Protein AF-F4P8V8-F1 (afdb_monomer)

Mean predicted aligned error: 8.08 Å

Organism: Batrachochytrium dendrobatidis (strain JAM81 / FGSC 10211) (NCBI:txid684364)

Radius of gyration: 20.78 Å; Cα contacts (8 Å, |Δi|>4): 65; chains: 1; bounding box: 42×36×58 Å

pLDDT: mean 84.96, std 16.57, range [35.47, 97.75]

Structure (mmCIF, N/CA/C/O backbone):
data_AF-F4P8V8-F1
#
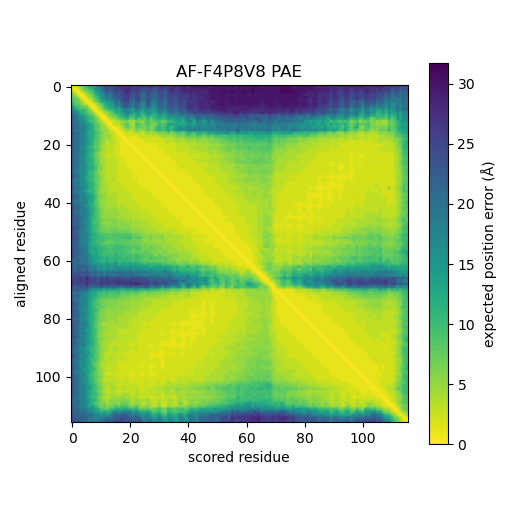_entry.id   AF-F4P8V8-F1
#
loop_
_atom_site.group_PDB
_atom_site.id
_atom_site.type_symbol
_atom_site.label_atom_id
_atom_site.label_alt_id
_atom_site.label_comp_id
_atom_site.label_asym_id
_atom_site.label_entity_id
_atom_site.label_seq_id
_atom_site.pdbx_PDB_ins_code
_atom_site.Cartn_x
_atom_site.Cartn_y
_atom_site.Cartn_z
_atom_site.occupancy
_atom_site.B_iso_or_equiv
_atom_site.auth_seq_id
_atom_site.auth_comp_id
_atom_site.auth_asym_id
_atom_site.auth_atom_id
_atom_site.pdbx_PDB_model_num
ATOM 1 N N . MET A 1 1 ? 23.989 26.165 0.454 1.00 37.50 1 MET A N 1
ATOM 2 C CA . MET A 1 1 ? 22.848 25.634 -0.317 1.00 37.50 1 MET A CA 1
ATOM 3 C C . MET A 1 1 ? 23.320 24.349 -0.968 1.00 37.50 1 MET A C 1
ATOM 5 O O . MET A 1 1 ? 24.107 24.419 -1.898 1.00 37.50 1 MET A O 1
ATOM 9 N N . ILE A 1 2 ? 22.947 23.203 -0.404 1.00 35.47 2 ILE A N 1
ATOM 10 C CA . ILE A 1 2 ? 23.217 21.885 -0.984 1.00 35.47 2 ILE A CA 1
ATOM 11 C C . ILE A 1 2 ? 21.837 21.255 -1.136 1.00 35.47 2 ILE A C 1
ATOM 13 O O . ILE A 1 2 ? 21.239 20.854 -0.146 1.00 35.47 2 ILE A O 1
ATOM 17 N N . HIS A 1 3 ? 21.299 21.277 -2.349 1.00 42.00 3 HIS A N 1
ATOM 18 C CA . HIS A 1 3 ? 20.159 20.452 -2.729 1.00 42.00 3 HIS A CA 1
ATOM 19 C C . HIS A 1 3 ? 20.650 19.556 -3.856 1.00 42.00 3 HIS A C 1
ATOM 21 O O . HIS A 1 3 ? 20.487 19.873 -5.026 1.00 42.00 3 HIS A O 1
ATOM 27 N N . ASP A 1 4 ? 21.299 18.468 -3.469 1.00 38.19 4 ASP A N 1
ATOM 28 C CA . ASP A 1 4 ? 21.442 17.287 -4.310 1.00 38.19 4 ASP A CA 1
ATOM 29 C C . ASP A 1 4 ? 21.017 16.105 -3.446 1.00 38.19 4 ASP A C 1
ATOM 31 O O . ASP A 1 4 ? 21.817 15.343 -2.904 1.00 38.19 4 ASP A O 1
ATOM 35 N N . GLU A 1 5 ? 19.704 16.013 -3.246 1.00 41.88 5 GLU A N 1
ATOM 36 C CA . GLU A 1 5 ? 19.042 14.824 -2.722 1.00 41.88 5 GLU A CA 1
ATOM 37 C C . GLU A 1 5 ? 19.092 13.753 -3.825 1.00 41.88 5 GLU A C 1
ATOM 39 O O . GLU A 1 5 ? 18.110 13.419 -4.485 1.00 41.88 5 GLU A O 1
ATOM 44 N N . SER A 1 6 ? 20.298 13.255 -4.100 1.00 46.53 6 SER A N 1
ATOM 45 C CA . SER A 1 6 ? 20.520 12.126 -4.992 1.00 46.53 6 SER A CA 1
ATOM 46 C C . SER A 1 6 ? 20.112 10.846 -4.261 1.00 46.53 6 SER A C 1
ATOM 48 O O . SER A 1 6 ? 20.948 10.016 -3.909 1.00 46.53 6 SER A O 1
ATOM 50 N N . GLY A 1 7 ? 18.802 10.640 -4.110 1.00 39.69 7 GLY A N 1
ATOM 51 C CA . GLY A 1 7 ? 18.182 9.338 -3.826 1.00 39.69 7 GLY A CA 1
ATOM 52 C C . GLY A 1 7 ? 18.282 8.371 -5.016 1.00 39.69 7 GLY A C 1
ATOM 53 O O . GLY A 1 7 ? 17.399 7.547 -5.258 1.00 39.69 7 GLY A O 1
ATOM 54 N N . ASN A 1 8 ? 19.331 8.498 -5.831 1.00 43.16 8 ASN A N 1
ATOM 55 C CA . ASN A 1 8 ? 19.557 7.676 -7.005 1.00 43.16 8 ASN A CA 1
ATOM 56 C C . ASN A 1 8 ? 20.369 6.439 -6.627 1.00 43.16 8 ASN A C 1
ATOM 58 O O . ASN A 1 8 ? 21.468 6.211 -7.124 1.00 43.16 8 ASN A O 1
ATOM 62 N N . THR A 1 9 ? 19.735 5.533 -5.886 1.00 50.09 9 THR A N 1
ATOM 63 C CA . THR A 1 9 ? 19.997 4.099 -6.069 1.00 50.09 9 THR A CA 1
ATOM 64 C C . THR A 1 9 ? 19.332 3.655 -7.381 1.00 50.09 9 THR A C 1
ATOM 66 O O . THR A 1 9 ? 18.461 2.785 -7.429 1.00 50.09 9 THR A O 1
ATOM 69 N N . VAL A 1 10 ? 19.655 4.324 -8.494 1.00 54.72 10 VAL A N 1
ATOM 70 C CA . VAL A 1 10 ? 19.418 3.754 -9.820 1.00 54.72 10 VAL A CA 1
ATOM 71 C C . VAL A 1 10 ? 20.398 2.602 -9.905 1.00 54.72 10 VAL A C 1
ATOM 73 O O . VAL A 1 10 ? 21.607 2.805 -9.947 1.00 54.72 10 VAL A O 1
ATOM 76 N N . SER A 1 11 ? 19.873 1.380 -9.823 1.00 61.28 11 SER A N 1
ATOM 77 C CA . SER A 1 11 ? 20.693 0.181 -9.925 1.00 61.28 11 SER A CA 1
ATOM 78 C C . SER A 1 11 ? 21.532 0.274 -11.201 1.00 61.28 11 SER A C 1
ATOM 80 O O . SER A 1 11 ? 20.984 0.496 -12.282 1.00 61.28 11 SER A O 1
ATOM 82 N N . ASN A 1 12 ? 22.851 0.083 -11.090 1.00 67.38 12 ASN A N 1
ATOM 83 C CA . ASN A 1 12 ? 23.787 0.084 -12.228 1.00 67.38 12 ASN A CA 1
ATOM 84 C C . ASN A 1 12 ? 23.364 -0.890 -13.352 1.00 67.38 12 ASN A C 1
ATOM 86 O O . ASN A 1 12 ? 23.837 -0.796 -14.481 1.00 67.38 12 ASN A O 1
ATOM 90 N N . GLN A 1 13 ? 22.438 -1.807 -13.050 1.00 69.88 13 GLN A N 1
ATOM 91 C CA . GLN A 1 13 ? 21.785 -2.727 -13.978 1.00 69.88 13 GLN A CA 1
ATOM 92 C C . GLN A 1 13 ? 20.934 -2.028 -15.060 1.00 69.88 13 GLN A C 1
ATOM 94 O O . GLN A 1 13 ? 20.724 -2.585 -16.135 1.00 69.88 13 GLN A O 1
ATOM 99 N N . VAL A 1 14 ? 20.440 -0.813 -14.807 1.00 74.94 14 VAL A N 1
ATOM 100 C CA . VAL A 1 14 ? 19.491 -0.098 -15.686 1.00 74.94 14 VAL A CA 1
ATOM 101 C C . VAL A 1 14 ? 20.217 0.740 -16.757 1.00 74.94 14 VAL A C 1
ATOM 103 O O . VAL A 1 14 ? 19.629 1.105 -17.777 1.00 74.94 14 VAL A O 1
ATOM 106 N N . THR A 1 15 ? 21.522 0.977 -16.590 1.00 71.56 15 THR A N 1
ATOM 107 C CA . THR A 1 15 ? 22.367 1.774 -17.501 1.00 71.56 15 THR A CA 1
ATOM 108 C C . THR A 1 15 ? 22.488 1.161 -18.904 1.00 71.56 15 THR A C 1
ATOM 110 O O . THR A 1 15 ? 22.715 1.881 -19.869 1.00 71.56 15 THR A O 1
ATOM 113 N N . GLY A 1 16 ? 22.284 -0.156 -19.043 1.00 76.25 16 GLY A N 1
ATOM 114 C CA . GLY A 1 16 ? 22.292 -0.863 -20.333 1.00 76.25 16 GLY A CA 1
ATOM 115 C C . GLY A 1 16 ? 20.943 -0.905 -21.066 1.00 76.25 16 GLY A C 1
ATOM 116 O O . GLY A 1 16 ? 20.859 -1.475 -22.154 1.00 76.25 16 GLY A O 1
ATOM 117 N N . LEU A 1 17 ? 19.872 -0.354 -20.483 1.00 86.19 17 LEU A N 1
ATOM 118 C CA . LEU A 1 17 ? 18.552 -0.317 -21.115 1.00 86.19 17 LEU A CA 1
ATOM 119 C C . LEU A 1 17 ? 18.450 0.816 -22.144 1.00 86.19 17 LEU A C 1
ATOM 121 O O . LEU A 1 17 ? 19.046 1.877 -21.983 1.00 86.19 17 LEU A O 1
ATOM 125 N N . ASN A 1 18 ? 17.624 0.623 -23.177 1.00 90.06 18 ASN A N 1
ATOM 126 C CA . ASN A 1 18 ? 17.236 1.734 -24.046 1.00 90.06 18 ASN A CA 1
ATOM 127 C C . ASN A 1 18 ? 16.375 2.750 -23.272 1.00 90.06 18 ASN A C 1
ATOM 129 O O . ASN A 1 18 ? 15.743 2.423 -22.265 1.00 90.06 18 ASN A O 1
ATOM 133 N N . GLU A 1 19 ? 16.285 3.970 -23.794 1.00 90.56 19 GLU A N 1
ATOM 134 C CA . GLU A 1 19 ? 15.571 5.075 -23.147 1.00 90.56 19 GLU A CA 1
ATOM 135 C C . GLU A 1 19 ? 14.101 4.744 -22.818 1.00 90.56 19 GLU A C 1
ATOM 137 O O . GLU A 1 19 ? 13.573 5.128 -21.772 1.00 90.56 19 GLU A O 1
ATOM 142 N N . ARG A 1 20 ? 13.419 3.979 -23.681 1.00 92.06 20 ARG A N 1
ATOM 143 C CA . ARG A 1 20 ? 12.021 3.577 -23.458 1.00 92.06 20 ARG A CA 1
ATOM 144 C C . ARG A 1 20 ? 11.882 2.648 -22.252 1.00 92.06 20 ARG A C 1
ATOM 146 O O . ARG A 1 20 ? 10.925 2.767 -21.481 1.00 92.06 20 ARG A O 1
ATOM 153 N N . ASP A 1 21 ? 12.812 1.719 -22.098 1.00 90.94 21 ASP A N 1
ATOM 154 C CA . ASP A 1 21 ? 12.840 0.779 -20.986 1.00 90.94 21 ASP A CA 1
ATOM 155 C C . ASP A 1 21 ? 13.258 1.457 -19.683 1.00 90.94 21 ASP A C 1
ATOM 157 O O . ASP A 1 21 ? 12.644 1.177 -18.657 1.00 90.94 21 ASP A O 1
ATOM 161 N N . GLN A 1 22 ? 14.196 2.408 -19.727 1.00 90.81 22 GLN A N 1
ATOM 162 C CA . GLN A 1 22 ? 14.553 3.243 -18.573 1.00 90.81 22 GLN A CA 1
ATOM 163 C C . GLN A 1 22 ? 13.339 4.025 -18.053 1.00 90.81 22 GLN A C 1
ATOM 165 O O . GLN A 1 22 ? 12.957 3.881 -16.894 1.00 90.81 22 GLN A O 1
ATOM 170 N N . ARG A 1 23 ? 12.617 4.732 -18.936 1.00 91.19 23 ARG A N 1
ATOM 171 C CA . ARG A 1 23 ? 11.379 5.446 -18.561 1.00 91.19 23 ARG A CA 1
ATOM 172 C C . ARG A 1 23 ? 10.315 4.512 -17.974 1.00 91.19 23 ARG A C 1
ATOM 174 O O . ARG A 1 23 ? 9.560 4.897 -17.080 1.00 91.19 23 ARG A O 1
ATOM 181 N N . THR A 1 24 ? 10.223 3.284 -18.487 1.00 92.06 24 THR A N 1
ATOM 182 C CA . THR A 1 24 ? 9.278 2.279 -17.978 1.00 92.06 24 THR A CA 1
ATOM 183 C C . THR A 1 24 ? 9.687 1.789 -16.590 1.00 92.06 24 THR A C 1
ATOM 185 O O . THR A 1 24 ? 8.830 1.704 -15.708 1.00 92.06 24 THR A O 1
ATOM 188 N N . PHE A 1 25 ? 10.977 1.515 -16.387 1.00 91.69 25 PHE A N 1
ATOM 189 C CA . PHE A 1 25 ? 11.556 1.157 -15.096 1.00 91.69 25 PHE A CA 1
ATOM 190 C C . PHE A 1 25 ? 11.256 2.235 -14.048 1.00 91.69 25 PHE A C 1
ATOM 192 O O . PHE A 1 25 ? 10.630 1.932 -13.030 1.00 91.69 25 PHE A O 1
ATOM 199 N N . ASP A 1 26 ? 11.596 3.494 -14.337 1.00 90.69 26 ASP A N 1
ATOM 200 C CA . ASP A 1 26 ? 11.417 4.612 -13.406 1.00 90.69 26 ASP A CA 1
ATOM 201 C C . ASP A 1 26 ? 9.950 4.799 -13.023 1.00 90.69 26 ASP A C 1
ATOM 203 O O . ASP A 1 26 ? 9.613 4.927 -11.844 1.00 90.69 26 ASP A O 1
ATOM 207 N N . ARG A 1 27 ? 9.044 4.721 -14.005 1.00 92.88 27 ARG A N 1
ATOM 208 C CA . ARG A 1 27 ? 7.604 4.845 -13.762 1.00 92.88 27 ARG A CA 1
ATOM 209 C C . ARG A 1 27 ? 7.066 3.725 -12.873 1.00 92.88 27 ARG A C 1
ATOM 211 O O . ARG A 1 27 ? 6.228 3.984 -12.009 1.00 92.88 27 ARG A O 1
ATOM 218 N N . ILE A 1 28 ? 7.484 2.477 -13.093 1.00 93.06 28 ILE A N 1
ATOM 219 C CA . ILE A 1 28 ? 7.043 1.348 -12.262 1.00 93.06 28 ILE A CA 1
ATOM 220 C C . ILE A 1 28 ? 7.612 1.489 -10.845 1.00 93.06 28 ILE A C 1
ATOM 222 O O . ILE A 1 28 ? 6.859 1.334 -9.880 1.00 93.06 28 ILE A O 1
ATOM 226 N N . ARG A 1 29 ? 8.895 1.853 -10.719 1.00 91.06 29 ARG A N 1
ATOM 227 C CA . ARG A 1 29 ? 9.567 2.082 -9.433 1.00 91.06 29 ARG A CA 1
ATOM 228 C C . ARG A 1 29 ? 8.858 3.165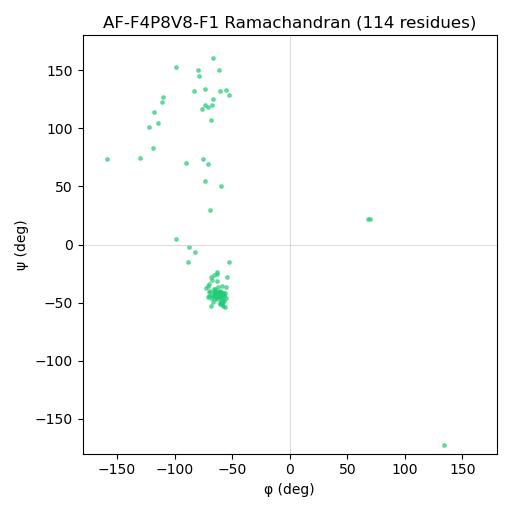 -8.619 1.00 91.06 29 ARG A C 1
ATOM 230 O O . ARG A 1 29 ? 8.449 2.905 -7.492 1.00 91.06 29 ARG A O 1
ATOM 237 N N . GLN A 1 30 ? 8.625 4.340 -9.206 1.00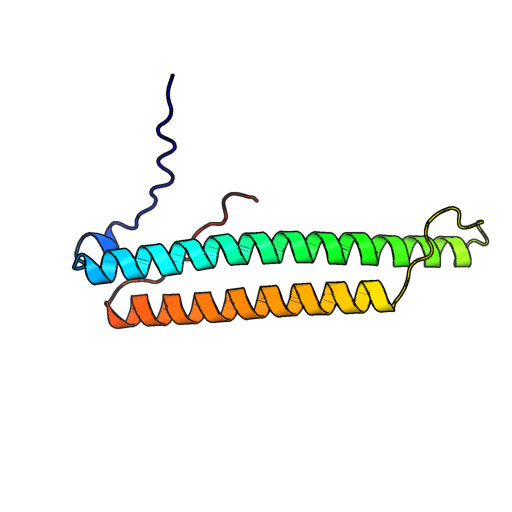 92.06 30 GLN A N 1
ATOM 238 C CA . GLN A 1 30 ? 7.922 5.451 -8.551 1.00 92.06 30 GLN A CA 1
ATOM 239 C C . GLN A 1 30 ? 6.505 5.063 -8.113 1.00 92.06 30 GLN A C 1
ATOM 241 O O . GLN A 1 30 ? 6.096 5.355 -6.990 1.00 92.06 30 GLN A O 1
ATOM 246 N N . ARG A 1 31 ? 5.755 4.348 -8.965 1.00 94.69 31 ARG A N 1
ATOM 247 C CA . ARG A 1 31 ? 4.413 3.854 -8.611 1.00 94.69 31 ARG A CA 1
ATOM 248 C C . ARG A 1 31 ? 4.445 2.881 -7.435 1.00 94.69 31 ARG A C 1
ATOM 250 O O . ARG A 1 31 ? 3.510 2.900 -6.632 1.00 94.69 31 ARG A O 1
ATOM 257 N N . LEU A 1 32 ? 5.473 2.034 -7.345 1.00 94.69 32 LEU A N 1
ATOM 258 C CA . LEU A 1 32 ? 5.636 1.087 -6.244 1.00 94.69 32 LEU A CA 1
ATOM 259 C C . LEU A 1 32 ? 5.908 1.822 -4.930 1.00 94.69 32 LEU A C 1
ATOM 261 O O . LEU A 1 32 ? 5.191 1.583 -3.963 1.00 94.69 32 LEU A O 1
ATOM 265 N N . VAL A 1 33 ? 6.859 2.761 -4.922 1.00 93.94 33 VAL A N 1
ATOM 266 C CA . VAL A 1 33 ? 7.190 3.582 -3.742 1.00 93.94 33 VAL A CA 1
ATOM 267 C C . VAL A 1 33 ? 5.972 4.373 -3.260 1.00 93.94 33 VAL A C 1
ATOM 269 O O . VAL A 1 33 ? 5.585 4.266 -2.098 1.00 93.94 33 VAL A O 1
ATOM 272 N N . ALA A 1 34 ? 5.291 5.085 -4.162 1.00 94.38 34 ALA A N 1
ATOM 273 C CA . ALA A 1 34 ? 4.094 5.849 -3.813 1.00 94.38 34 ALA A CA 1
ATOM 274 C C . ALA A 1 34 ? 2.977 4.955 -3.249 1.00 94.38 34 ALA A C 1
ATOM 276 O O . ALA A 1 34 ? 2.319 5.308 -2.274 1.00 94.38 34 ALA A O 1
ATOM 277 N N . SER A 1 35 ? 2.773 3.766 -3.829 1.00 94.50 35 SER A N 1
ATOM 278 C CA . SER A 1 35 ? 1.750 2.836 -3.336 1.00 94.50 35 SER A CA 1
ATOM 279 C C . SER A 1 35 ? 2.123 2.225 -1.984 1.00 94.50 35 SER A C 1
ATOM 281 O O . SER A 1 35 ? 1.229 1.996 -1.174 1.00 94.50 35 SER A O 1
ATOM 283 N N . LYS A 1 36 ? 3.415 1.977 -1.720 1.00 94.50 36 LYS A N 1
ATOM 284 C CA . LYS A 1 36 ? 3.904 1.519 -0.410 1.00 94.50 36 LYS A CA 1
ATOM 285 C C . LYS A 1 36 ? 3.647 2.572 0.667 1.00 94.50 36 LYS A C 1
ATOM 287 O O . LYS A 1 36 ? 3.136 2.210 1.721 1.00 94.50 36 LYS A O 1
ATOM 292 N N . LYS A 1 37 ? 3.905 3.853 0.372 1.00 94.94 37 LYS A N 1
ATOM 293 C CA . LYS A 1 37 ? 3.600 4.967 1.284 1.00 94.94 37 LYS A CA 1
ATOM 294 C C . LYS A 1 37 ? 2.109 5.028 1.632 1.00 94.94 37 LYS A C 1
ATOM 296 O O . LYS A 1 37 ? 1.763 4.968 2.803 1.00 94.94 37 LYS A O 1
ATOM 301 N N . ILE A 1 38 ? 1.234 5.007 0.624 1.00 95.38 38 ILE A N 1
ATOM 302 C CA . ILE A 1 38 ? -0.228 5.000 0.831 1.00 95.38 38 ILE A CA 1
ATOM 303 C C . ILE A 1 38 ? -0.671 3.785 1.661 1.00 95.38 38 ILE A C 1
ATOM 305 O O . ILE A 1 38 ? -1.526 3.897 2.532 1.00 95.38 38 ILE A O 1
ATOM 309 N N . ALA A 1 39 ? -0.105 2.603 1.399 1.00 95.94 39 ALA A N 1
ATOM 310 C CA . ALA A 1 39 ? -0.440 1.405 2.162 1.00 95.94 39 ALA A CA 1
ATOM 311 C C . ALA A 1 39 ? 0.035 1.472 3.625 1.00 95.94 39 ALA A C 1
ATOM 313 O O . ALA A 1 39 ? -0.612 0.864 4.475 1.00 95.94 39 ALA A O 1
ATOM 314 N N . LYS A 1 40 ? 1.138 2.182 3.916 1.00 94.44 40 LYS A N 1
ATOM 315 C CA . LYS A 1 40 ? 1.605 2.457 5.285 1.00 94.44 40 LYS A CA 1
ATOM 316 C C . LYS A 1 40 ? 0.634 3.402 5.994 1.00 94.44 40 LYS A C 1
ATOM 318 O O . LYS A 1 40 ? 0.089 3.011 7.016 1.00 94.44 40 LYS A O 1
ATOM 323 N N . GLU A 1 41 ? 0.317 4.543 5.381 1.00 95.88 41 GLU A N 1
ATOM 324 C CA . GLU A 1 41 ? -0.639 5.526 5.922 1.00 95.88 41 GLU A CA 1
ATOM 325 C C . GLU A 1 41 ? -2.002 4.881 6.227 1.00 95.88 41 GLU A C 1
ATOM 327 O O . GLU A 1 41 ? -2.541 5.034 7.317 1.00 95.88 41 GLU A O 1
ATOM 332 N N . LYS A 1 42 ? -2.534 4.064 5.306 1.00 96.44 42 LYS A N 1
ATOM 333 C CA . LYS A 1 42 ? -3.806 3.353 5.525 1.00 96.44 42 LYS A CA 1
ATOM 334 C C . LYS A 1 42 ? -3.744 2.272 6.593 1.00 96.44 42 LYS A C 1
ATOM 336 O O . LYS A 1 42 ? -4.765 1.957 7.196 1.00 96.44 42 LYS A O 1
ATOM 341 N N . ARG A 1 43 ? -2.573 1.677 6.813 1.00 96.31 43 ARG A N 1
ATOM 342 C CA . ARG A 1 43 ? -2.379 0.718 7.900 1.00 96.31 43 ARG A CA 1
ATOM 343 C C . ARG A 1 43 ? -2.385 1.424 9.249 1.00 96.31 43 ARG A C 1
ATOM 345 O O . ARG A 1 43 ? -3.020 0.913 10.159 1.00 96.31 43 ARG A O 1
ATOM 352 N N . GLU A 1 44 ? -1.675 2.544 9.354 1.00 96.25 44 GLU A N 1
ATOM 353 C CA . GLU A 1 44 ? -1.622 3.371 10.564 1.00 96.25 44 GLU A CA 1
ATOM 354 C C . GLU A 1 44 ? -3.024 3.874 10.915 1.00 96.25 44 GLU A C 1
ATOM 356 O O . GLU A 1 44 ? -3.504 3.586 12.001 1.00 96.25 44 GLU A O 1
ATOM 361 N N . GLU A 1 45 ? -3.749 4.451 9.950 1.00 95.88 45 GLU A N 1
ATOM 362 C CA . GLU A 1 45 ? -5.130 4.918 10.146 1.00 95.88 45 GLU A CA 1
ATOM 363 C C . GLU A 1 45 ? -6.071 3.798 10.632 1.00 95.88 45 GLU A C 1
ATOM 365 O O . GLU A 1 45 ? -6.870 3.996 11.545 1.00 95.88 45 GLU A O 1
ATOM 370 N N . TYR A 1 46 ? -5.962 2.599 10.050 1.00 96.00 46 TYR A N 1
ATOM 371 C CA . TYR A 1 46 ? -6.738 1.436 10.486 1.00 96.00 46 TYR A CA 1
ATOM 372 C C . TYR A 1 46 ? -6.358 0.981 11.907 1.00 96.00 46 TYR A C 1
ATOM 374 O O . TYR A 1 46 ? -7.249 0.711 12.708 1.00 96.00 46 TYR A O 1
ATOM 382 N N . TRP A 1 47 ? -5.064 0.906 12.231 1.00 95.12 47 TRP A N 1
ATOM 383 C CA . TRP A 1 47 ? -4.581 0.457 13.544 1.00 95.12 47 TRP A CA 1
ATOM 384 C C . TRP A 1 47 ? -4.898 1.446 14.661 1.00 95.12 47 TRP A C 1
ATOM 386 O O . TRP A 1 47 ? -5.301 1.021 15.741 1.00 95.12 47 TRP A O 1
ATOM 396 N N . ASP A 1 48 ? -4.769 2.743 14.396 1.00 94.88 48 ASP A N 1
ATOM 397 C CA . ASP A 1 48 ? -5.133 3.790 15.347 1.00 94.88 48 ASP A CA 1
ATOM 398 C C . ASP A 1 48 ? -6.632 3.723 15.666 1.00 94.88 48 ASP A C 1
ATOM 400 O O . ASP A 1 48 ? -7.036 3.817 16.825 1.00 94.88 48 ASP A O 1
ATOM 404 N N . TYR A 1 49 ? -7.471 3.478 14.654 1.00 94.38 49 TYR A N 1
ATOM 405 C CA . TYR A 1 49 ? -8.912 3.336 14.854 1.00 94.38 49 TYR A CA 1
ATOM 406 C C . TYR A 1 49 ? -9.296 2.047 15.598 1.00 94.38 49 TYR A C 1
ATOM 408 O O . TYR A 1 49 ? -10.152 2.077 16.484 1.00 94.38 49 TYR A O 1
ATOM 416 N N . GLU A 1 50 ? -8.650 0.922 15.276 1.00 93.50 50 GLU A N 1
ATOM 417 C CA . GLU A 1 50 ? -8.826 -0.351 15.991 1.00 93.50 50 GLU A CA 1
ATOM 418 C C . GLU A 1 50 ? -8.428 -0.206 17.473 1.00 93.50 50 GLU A C 1
ATOM 420 O O . GLU A 1 50 ? -9.141 -0.676 18.361 1.00 93.50 50 GLU A O 1
ATOM 425 N N . ALA A 1 51 ? -7.342 0.522 17.762 1.00 93.31 51 ALA A N 1
ATOM 426 C CA . ALA A 1 51 ? -6.896 0.796 19.127 1.00 93.31 51 ALA A CA 1
ATOM 427 C C . ALA A 1 51 ? -7.932 1.594 19.938 1.00 93.31 51 ALA A C 1
ATOM 429 O O . ALA A 1 51 ? -8.191 1.248 21.092 1.00 93.31 51 ALA A O 1
ATOM 430 N N . ILE A 1 52 ? -8.581 2.595 19.330 1.00 90.75 52 ILE A N 1
ATOM 431 C CA . ILE A 1 52 ? -9.681 3.345 19.965 1.00 90.75 52 ILE A CA 1
ATOM 432 C C . ILE A 1 52 ? -10.842 2.407 20.326 1.00 90.75 52 ILE A C 1
ATOM 434 O O . ILE A 1 52 ? -11.404 2.507 21.419 1.00 90.75 52 ILE A O 1
ATOM 438 N N . GLY A 1 53 ? -11.200 1.480 19.432 1.00 90.31 53 GLY A N 1
ATOM 439 C CA . GLY A 1 53 ? -12.245 0.486 19.692 1.00 90.31 53 GLY A CA 1
ATOM 440 C C . GLY A 1 53 ? -11.923 -0.412 20.887 1.00 90.31 53 GLY A C 1
ATOM 441 O O . GLY A 1 53 ? -12.768 -0.610 21.764 1.00 90.31 53 GLY A O 1
ATOM 442 N N . LEU A 1 54 ? -10.680 -0.894 20.967 1.00 91.06 54 LEU A N 1
ATOM 443 C CA . LEU A 1 54 ? -10.198 -1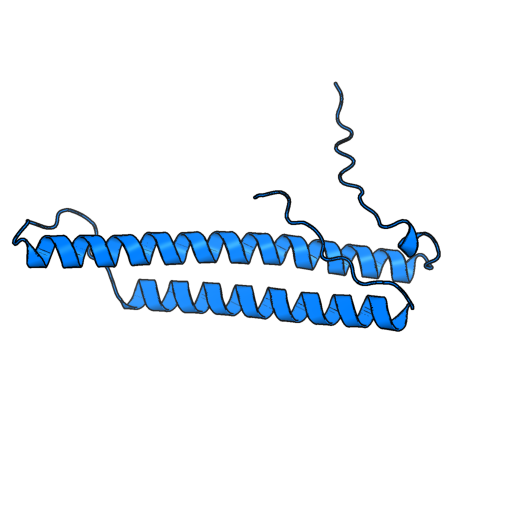.715 22.082 1.00 91.06 54 LEU A CA 1
ATOM 444 C C . LEU A 1 54 ? -10.171 -0.947 23.410 1.00 91.06 54 LEU A C 1
ATOM 446 O O . LEU A 1 54 ? -10.535 -1.498 24.454 1.00 91.06 54 LEU A O 1
ATOM 450 N N . GLU A 1 55 ? -9.763 0.322 23.385 1.00 90.31 55 GLU A N 1
ATOM 451 C CA . GLU A 1 55 ? -9.753 1.186 24.566 1.00 90.31 55 GLU A CA 1
ATOM 452 C C . GLU A 1 55 ? -11.174 1.419 25.095 1.00 90.31 55 GLU A C 1
ATOM 454 O O . GLU A 1 55 ? -11.418 1.247 26.291 1.00 90.31 55 GLU A O 1
ATOM 459 N N . GLN A 1 56 ? -12.131 1.713 24.208 1.00 88.56 56 GLN A N 1
ATOM 460 C CA . GLN A 1 56 ? -13.534 1.887 24.590 1.00 88.56 56 GLN A CA 1
ATOM 461 C C . GLN A 1 56 ? -14.147 0.604 25.148 1.00 88.56 56 GLN A C 1
ATOM 463 O O . GLN A 1 56 ? -14.825 0.652 26.175 1.00 88.56 56 GLN A O 1
ATOM 468 N N . GLN A 1 57 ? -13.885 -0.550 24.529 1.00 89.12 57 GLN A N 1
ATOM 469 C CA . GLN A 1 57 ? -14.339 -1.831 25.068 1.00 89.12 57 GLN A CA 1
ATOM 470 C C . GLN A 1 57 ? -13.766 -2.075 26.473 1.00 89.12 57 GLN A C 1
ATOM 472 O O . GLN A 1 57 ? -14.498 -2.453 27.386 1.00 89.12 57 GLN A O 1
ATOM 477 N N . SER A 1 58 ? -12.478 -1.794 26.668 1.00 89.62 58 SER A N 1
ATOM 478 C CA . SER A 1 58 ? -11.820 -1.961 27.966 1.00 89.62 58 SER A CA 1
ATOM 479 C C . SER A 1 58 ? -12.385 -1.017 29.035 1.00 89.62 58 SER A C 1
ATOM 481 O O . SER A 1 58 ? -12.534 -1.416 30.188 1.00 89.62 58 SER A O 1
ATOM 483 N N . ALA A 1 59 ? -12.710 0.228 28.672 1.00 89.12 59 ALA A N 1
ATOM 484 C CA . ALA A 1 59 ? -13.353 1.190 29.568 1.00 89.12 59 ALA A CA 1
ATOM 485 C C . ALA A 1 59 ? -14.759 0.721 29.986 1.00 89.12 59 ALA A C 1
ATOM 487 O O . ALA A 1 59 ? -15.091 0.755 31.172 1.00 89.12 59 ALA A O 1
ATOM 488 N N . LEU A 1 60 ? -15.550 0.191 29.042 1.00 88.00 60 LEU A N 1
ATOM 489 C CA . LEU A 1 60 ? -16.869 -0.390 29.327 1.00 88.00 60 LEU A CA 1
ATOM 490 C C . LEU A 1 60 ? -16.784 -1.569 30.296 1.00 88.00 60 LEU A C 1
ATOM 492 O O . LEU A 1 60 ? -17.577 -1.649 31.232 1.00 88.00 60 LEU A O 1
ATOM 496 N N . GLU A 1 61 ? -15.813 -2.464 30.106 1.00 90.81 61 GLU A N 1
ATOM 497 C CA . GLU A 1 61 ? -15.586 -3.605 31.001 1.00 90.81 61 GLU A CA 1
ATOM 498 C C . GLU A 1 61 ? -15.202 -3.166 32.424 1.00 90.81 61 GLU A C 1
ATOM 500 O O . GLU A 1 61 ? -15.570 -3.828 33.395 1.00 90.81 61 GLU A O 1
ATOM 505 N N . ARG A 1 62 ? -14.513 -2.025 32.565 1.00 92.75 62 ARG A N 1
ATOM 506 C CA . ARG A 1 62 ? -14.179 -1.416 33.864 1.00 92.75 62 ARG A CA 1
ATOM 507 C C . ARG A 1 62 ? -15.310 -0.573 34.466 1.00 92.75 62 ARG A C 1
ATOM 509 O O . ARG A 1 62 ? -15.185 -0.139 35.609 1.00 92.75 62 ARG A O 1
ATOM 516 N N . GLY A 1 63 ? -16.408 -0.359 33.737 1.00 88.94 63 GLY A N 1
ATOM 517 C CA . GLY A 1 63 ? -17.500 0.524 34.156 1.00 88.94 63 GLY A CA 1
ATOM 518 C C . GLY A 1 63 ? -17.123 2.010 34.146 1.00 88.94 63 GLY A C 1
ATOM 519 O O . GLY A 1 63 ? -17.735 2.799 34.863 1.00 88.94 63 GLY A O 1
ATOM 520 N N . GLU A 1 64 ? -16.102 2.385 33.373 1.00 87.88 64 GLU A N 1
ATOM 521 C CA . GLU A 1 64 ? -15.680 3.772 33.183 1.00 87.88 64 GLU A CA 1
ATOM 522 C C . GLU A 1 64 ? -16.602 4.478 32.178 1.00 87.88 64 GLU A C 1
ATOM 524 O O . GLU A 1 64 ? -17.088 3.885 31.212 1.00 87.88 64 GLU A O 1
ATOM 529 N N . GLU A 1 65 ? -16.851 5.768 32.402 1.00 78.31 65 GLU A N 1
ATOM 530 C CA . GLU A 1 65 ? -17.630 6.584 31.475 1.00 78.31 65 GLU A CA 1
ATOM 531 C C . GLU A 1 65 ? -16.797 6.888 30.222 1.00 78.31 65 GLU A C 1
ATOM 533 O O . GLU A 1 65 ? -15.728 7.496 30.299 1.00 78.31 65 GLU A O 1
ATOM 538 N N . ILE A 1 66 ? -17.284 6.473 29.049 1.00 76.44 66 ILE A N 1
ATOM 539 C CA . ILE A 1 66 ? -16.650 6.827 27.777 1.00 76.44 66 ILE A CA 1
ATOM 540 C C . ILE A 1 66 ? -17.003 8.281 27.456 1.00 76.44 66 ILE A C 1
ATOM 542 O O . ILE A 1 66 ? -18.162 8.603 27.196 1.00 76.44 66 ILE A O 1
ATOM 546 N N . SER A 1 67 ? -15.994 9.148 27.400 1.00 67.25 67 SER A N 1
ATOM 547 C CA . SER A 1 67 ? -16.129 10.503 26.860 1.00 67.25 67 SER A CA 1
ATOM 548 C C . SER A 1 67 ? -15.365 10.610 25.535 1.00 67.25 67 SER A C 1
ATOM 550 O O . SER A 1 67 ? -14.199 10.232 25.458 1.00 67.25 67 SER A O 1
ATOM 552 N N . GLY A 1 68 ? -16.024 11.071 24.464 1.00 67.38 68 GLY A N 1
ATOM 553 C CA . GLY A 1 68 ? -15.422 11.199 23.125 1.00 67.38 68 GLY A CA 1
ATOM 554 C C . GLY A 1 68 ? -16.300 10.671 21.985 1.00 67.38 68 GLY A C 1
ATOM 555 O O . GLY A 1 68 ? -17.465 10.331 22.184 1.00 67.38 68 GLY A O 1
ATOM 556 N N . SER A 1 69 ? -15.745 10.618 20.766 1.00 66.06 69 SER A N 1
ATOM 557 C CA . SER A 1 69 ? -16.411 10.001 19.612 1.00 66.06 69 SER A CA 1
ATOM 558 C C . SER A 1 69 ? -16.528 8.490 19.816 1.00 66.06 69 SER A C 1
ATOM 560 O O . SER A 1 69 ? -15.513 7.805 19.945 1.00 66.06 69 SER A O 1
ATOM 562 N N . THR A 1 70 ? -17.748 7.962 19.830 1.00 77.94 70 THR A N 1
ATOM 563 C CA . THR A 1 70 ? -18.005 6.521 19.919 1.00 77.94 70 THR A CA 1
ATOM 564 C C . THR A 1 70 ? -17.377 5.794 18.730 1.00 77.94 70 THR A C 1
ATOM 566 O O . THR A 1 70 ? -17.538 6.216 17.583 1.00 77.94 70 THR A O 1
ATOM 569 N N . TYR A 1 71 ? -16.652 4.716 19.010 1.00 86.75 71 TYR A N 1
ATOM 570 C CA . TYR A 1 71 ? -16.157 3.787 18.005 1.00 86.75 71 TYR A CA 1
ATOM 571 C C . TYR A 1 71 ? -17.325 3.268 17.151 1.00 86.75 71 TYR A C 1
ATOM 573 O O . TYR A 1 71 ? -18.367 2.866 17.675 1.00 86.75 71 TYR A O 1
ATOM 581 N N . ASP A 1 72 ? -17.150 3.281 15.830 1.00 90.75 72 ASP A N 1
ATOM 582 C CA . ASP A 1 72 ? -18.117 2.786 14.856 1.00 90.75 72 ASP A CA 1
ATOM 583 C C . ASP A 1 72 ? -17.499 1.613 14.072 1.00 90.75 72 ASP A C 1
ATOM 585 O O . ASP A 1 72 ? -16.583 1.816 13.263 1.00 90.75 72 ASP A O 1
ATOM 589 N N . PRO A 1 73 ? -18.031 0.387 14.230 1.00 90.25 73 PRO A N 1
ATOM 590 C CA . PRO A 1 73 ? -17.578 -0.783 13.482 1.00 90.25 73 PRO A CA 1
ATOM 591 C C . PRO A 1 73 ? -17.610 -0.594 11.956 1.00 90.25 73 PRO A C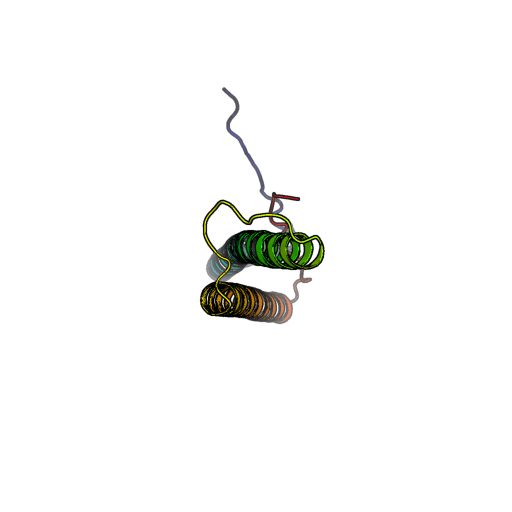 1
ATOM 593 O O . PRO A 1 73 ? -16.833 -1.218 11.230 1.00 90.25 73 PRO A O 1
ATOM 596 N N . ASN A 1 74 ? -18.505 0.254 11.436 1.00 94.56 74 ASN A N 1
ATOM 597 C CA . ASN A 1 74 ? -18.590 0.531 10.002 1.00 94.56 74 ASN A CA 1
ATOM 598 C C . ASN A 1 74 ? -17.401 1.357 9.510 1.00 94.56 74 ASN A C 1
ATOM 600 O O . ASN A 1 74 ? -16.927 1.140 8.391 1.00 94.56 74 ASN A O 1
ATOM 604 N N . VAL A 1 75 ? -16.908 2.282 10.338 1.00 94.69 75 VAL A N 1
ATOM 605 C CA . VAL A 1 75 ? -15.713 3.072 10.032 1.00 94.69 75 VAL A CA 1
ATOM 606 C C . VAL A 1 75 ? -14.487 2.166 10.041 1.00 94.69 75 VAL A C 1
ATOM 608 O O . VAL A 1 75 ? -13.739 2.179 9.064 1.00 94.69 75 VAL A O 1
ATOM 611 N N . GLU A 1 76 ? -14.331 1.299 11.049 1.00 94.50 76 GLU A N 1
ATOM 612 C CA . GLU A 1 76 ? -13.225 0.328 11.074 1.00 94.50 76 GLU A CA 1
ATOM 613 C C . GLU A 1 76 ? -13.247 -0.570 9.830 1.00 94.50 76 GLU A C 1
ATOM 615 O O . GLU A 1 76 ? -12.232 -0.735 9.147 1.00 94.50 76 GLU A O 1
ATOM 620 N N . LYS A 1 77 ? -14.421 -1.118 9.487 1.00 96.44 77 LYS A N 1
ATOM 621 C CA . LYS A 1 77 ? -14.576 -1.967 8.302 1.00 96.44 77 LYS A CA 1
ATOM 622 C C . LYS A 1 77 ? -14.138 -1.241 7.030 1.00 96.44 77 LYS A C 1
ATOM 624 O O . LYS A 1 77 ? -13.422 -1.826 6.216 1.00 96.44 77 LYS A O 1
ATOM 629 N N . LYS A 1 78 ? -14.527 0.026 6.867 1.00 97.31 78 LYS A N 1
ATOM 630 C CA . LYS A 1 78 ? -14.125 0.845 5.718 1.00 97.31 78 LYS A CA 1
ATOM 631 C C . LYS A 1 78 ? -12.608 1.055 5.679 1.00 97.31 78 LYS A C 1
ATOM 633 O O . LYS A 1 78 ? -11.999 0.845 4.632 1.00 97.31 78 LYS A O 1
ATOM 638 N N . LEU A 1 79 ? -11.988 1.404 6.807 1.00 96.62 79 LEU A N 1
ATOM 639 C CA . LEU A 1 79 ? -10.535 1.590 6.903 1.00 96.62 79 LEU A CA 1
ATOM 640 C C . LEU A 1 79 ? -9.771 0.304 6.564 1.00 96.62 79 LEU A C 1
ATOM 642 O O . LEU A 1 79 ? -8.802 0.325 5.801 1.00 96.62 79 LEU A O 1
ATOM 646 N N . LYS A 1 80 ? -10.261 -0.841 7.044 1.00 96.25 80 LYS A N 1
ATOM 647 C CA . LYS A 1 80 ? -9.710 -2.158 6.716 1.00 96.25 80 LYS A CA 1
ATOM 648 C C . LYS A 1 80 ? -9.796 -2.467 5.224 1.00 96.25 80 LYS A C 1
ATOM 650 O O . LYS A 1 80 ? -8.823 -2.950 4.644 1.00 96.25 80 LYS A O 1
ATOM 655 N N . GLU A 1 81 ? -10.936 -2.195 4.589 1.00 97.75 81 GLU A N 1
ATOM 656 C CA . GLU A 1 81 ? -11.114 -2.379 3.144 1.00 97.75 81 GLU A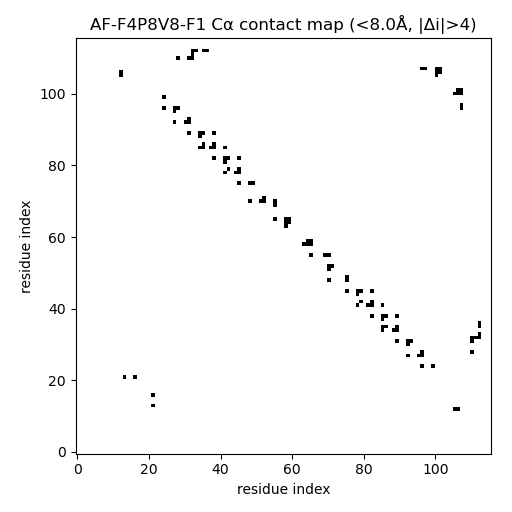 CA 1
ATOM 657 C C . GLU A 1 81 ? -10.158 -1.485 2.336 1.00 97.75 81 GLU A C 1
ATOM 659 O O . GLU A 1 81 ? -9.513 -1.964 1.398 1.00 97.75 81 GLU A O 1
ATOM 664 N N . GLU A 1 82 ? -9.992 -0.221 2.734 1.00 97.56 82 GLU A N 1
ATOM 665 C CA . GLU A 1 82 ? -9.051 0.715 2.107 1.00 97.56 82 GLU A CA 1
ATOM 666 C C . GLU A 1 82 ? -7.591 0.254 2.249 1.00 97.56 82 GLU A C 1
ATOM 668 O O . GLU A 1 82 ? -6.847 0.230 1.260 1.00 97.56 82 GLU A O 1
ATOM 673 N N . TYR A 1 83 ? -7.188 -0.187 3.445 1.00 97.06 83 TYR A N 1
ATOM 674 C CA . TYR A 1 83 ? -5.869 -0.772 3.687 1.00 97.06 83 TYR A CA 1
ATOM 675 C C . TYR A 1 83 ? -5.631 -2.025 2.829 1.00 97.06 83 TYR A C 1
ATOM 677 O O . TYR A 1 83 ? -4.589 -2.154 2.174 1.00 97.06 83 TYR A O 1
ATOM 685 N N . VAL A 1 84 ? -6.602 -2.943 2.770 1.00 97.56 84 VAL A N 1
ATOM 686 C CA . VAL A 1 84 ? -6.510 -4.163 1.952 1.00 97.56 84 VAL A CA 1
ATOM 687 C C . VAL A 1 84 ? -6.375 -3.815 0.470 1.00 97.56 84 VAL A C 1
ATOM 689 O O . VAL A 1 84 ? -5.508 -4.373 -0.210 1.00 97.56 84 VAL A O 1
ATOM 692 N N . ALA A 1 85 ? -7.163 -2.864 -0.031 1.00 97.69 85 ALA A N 1
ATOM 693 C CA . ALA A 1 85 ? -7.072 -2.400 -1.411 1.00 97.69 85 ALA A CA 1
ATOM 694 C C . ALA A 1 85 ? -5.691 -1.792 -1.721 1.00 97.69 85 ALA A C 1
ATOM 696 O O . ALA A 1 85 ? -5.079 -2.123 -2.744 1.00 97.69 85 ALA A O 1
ATOM 697 N N . ALA A 1 86 ? -5.151 -0.965 -0.819 1.00 96.62 86 ALA A N 1
ATOM 698 C CA . ALA A 1 86 ? -3.811 -0.396 -0.954 1.00 96.62 86 ALA A CA 1
ATOM 699 C C . ALA A 1 86 ? -2.727 -1.489 -0.979 1.00 96.62 86 ALA A C 1
ATOM 701 O O . ALA A 1 86 ? -1.847 -1.484 -1.847 1.00 96.62 86 ALA A O 1
ATOM 702 N N . ARG A 1 87 ? -2.830 -2.494 -0.101 1.00 96.06 87 ARG A N 1
ATOM 703 C CA . ARG A 1 87 ? -1.910 -3.640 -0.053 1.00 96.06 87 ARG A CA 1
ATOM 704 C C . ARG A 1 87 ? -1.967 -4.491 -1.327 1.00 96.06 87 ARG A C 1
ATOM 706 O O . ARG A 1 87 ? -0.921 -4.898 -1.841 1.00 96.06 87 ARG A O 1
ATOM 713 N N . ILE A 1 88 ? -3.161 -4.740 -1.870 1.00 97.31 88 ILE A N 1
ATOM 714 C CA . ILE A 1 88 ? -3.338 -5.455 -3.147 1.00 97.31 88 ILE A CA 1
ATOM 715 C C . ILE A 1 88 ? -2.670 -4.677 -4.285 1.00 97.31 88 ILE A C 1
ATOM 717 O O . ILE A 1 88 ? -1.942 -5.263 -5.089 1.00 97.31 88 ILE A O 1
ATOM 721 N N . LYS A 1 89 ? -2.843 -3.351 -4.321 1.00 96.12 89 LYS A N 1
ATOM 722 C CA . LYS A 1 89 ? -2.218 -2.482 -5.325 1.00 96.12 89 LYS A CA 1
ATOM 723 C C . LYS A 1 89 ? -0.688 -2.533 -5.266 1.00 96.12 89 LYS A C 1
ATOM 725 O O . LYS A 1 89 ? -0.056 -2.678 -6.313 1.00 96.12 89 LYS A O 1
ATOM 730 N N . VAL A 1 90 ? -0.094 -2.494 -4.069 1.00 96.25 90 VAL A N 1
ATOM 731 C CA . VAL A 1 90 ? 1.358 -2.691 -3.879 1.00 96.25 90 VAL A CA 1
ATOM 732 C C . VAL A 1 90 ? 1.804 -4.036 -4.450 1.00 96.25 90 VAL A C 1
ATOM 734 O O . VAL A 1 90 ? 2.755 -4.088 -5.230 1.00 96.25 90 VAL A O 1
ATOM 737 N N . SER A 1 91 ? 1.096 -5.118 -4.115 1.00 96.19 91 SER A N 1
ATOM 738 C CA . SER A 1 91 ? 1.413 -6.463 -4.610 1.00 96.19 91 SER A CA 1
ATOM 739 C C . SER A 1 91 ? 1.351 -6.544 -6.139 1.00 96.19 91 SER A C 1
ATOM 741 O O . SER A 1 91 ? 2.275 -7.064 -6.767 1.00 96.19 91 SER A O 1
ATOM 743 N N . SER A 1 92 ? 0.315 -5.964 -6.752 1.00 96.94 92 SER A N 1
ATOM 744 C CA . SER A 1 92 ? 0.159 -5.922 -8.210 1.00 96.94 92 SER A CA 1
ATOM 745 C C . SER A 1 92 ? 1.323 -5.197 -8.886 1.00 96.94 92 SER A C 1
ATOM 747 O O . SER A 1 92 ? 1.933 -5.733 -9.808 1.00 96.94 92 SER A O 1
ATOM 749 N N . ILE A 1 93 ? 1.683 -4.003 -8.405 1.00 95.81 93 ILE A N 1
ATOM 750 C CA . ILE A 1 93 ? 2.779 -3.217 -8.990 1.00 95.81 93 ILE A CA 1
ATOM 751 C C . ILE A 1 93 ? 4.122 -3.930 -8.786 1.00 95.81 93 ILE A C 1
ATOM 753 O O . ILE A 1 93 ? 4.950 -3.962 -9.696 1.00 95.81 93 ILE A O 1
ATOM 757 N N . ARG A 1 94 ? 4.331 -4.565 -7.627 1.00 95.56 94 ARG A N 1
ATOM 758 C CA . ARG A 1 94 ? 5.521 -5.382 -7.358 1.00 95.56 94 ARG A CA 1
ATOM 759 C C . ARG A 1 94 ? 5.635 -6.547 -8.345 1.00 95.56 94 ARG A C 1
ATOM 761 O O . ARG A 1 94 ? 6.731 -6.839 -8.820 1.00 95.56 94 ARG A O 1
ATOM 768 N N . GLN A 1 95 ? 4.528 -7.212 -8.678 1.00 96.12 95 GLN A N 1
ATOM 769 C CA . GLN A 1 95 ? 4.521 -8.281 -9.682 1.00 96.12 95 GLN A CA 1
ATOM 770 C C . GLN A 1 95 ? 4.838 -7.758 -11.085 1.00 96.12 95 GLN A C 1
ATOM 772 O O . GLN A 1 95 ? 5.642 -8.378 -11.786 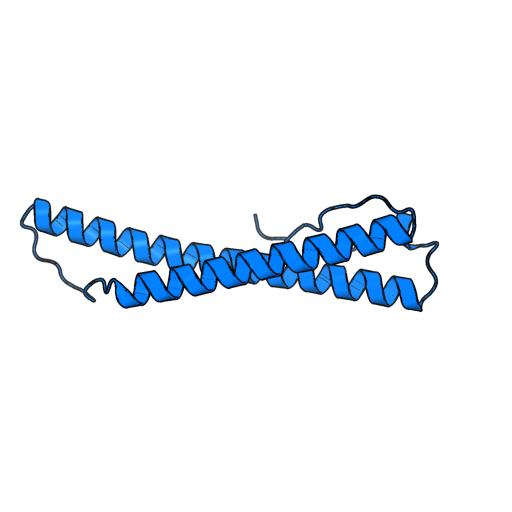1.00 96.12 95 GLN A O 1
ATOM 777 N N . ASP A 1 96 ? 4.263 -6.622 -11.480 1.00 94.75 96 ASP A N 1
ATOM 778 C CA . ASP A 1 96 ? 4.582 -5.971 -12.755 1.00 94.75 96 ASP A CA 1
ATOM 779 C C . ASP A 1 96 ? 6.067 -5.615 -12.834 1.00 94.75 96 ASP A C 1
ATOM 781 O O . ASP A 1 96 ? 6.720 -5.876 -13.849 1.00 94.75 96 ASP A O 1
ATOM 785 N N . PHE A 1 97 ? 6.630 -5.111 -11.734 1.00 94.50 97 PHE A N 1
ATOM 786 C CA . PHE A 1 97 ? 8.042 -4.769 -11.666 1.00 94.50 97 PHE A CA 1
ATOM 787 C C . PHE A 1 97 ? 8.936 -6.006 -11.790 1.00 94.50 97 PHE A C 1
ATOM 789 O O . PHE A 1 97 ? 9.834 -6.039 -12.629 1.00 94.50 97 PHE A O 1
ATOM 796 N N . LYS A 1 98 ? 8.631 -7.081 -11.053 1.00 93.75 98 LYS A N 1
ATOM 797 C CA . LYS A 1 98 ? 9.332 -8.371 -11.179 1.00 93.75 98 LYS A CA 1
ATOM 798 C C . LYS A 1 98 ? 9.283 -8.919 -12.606 1.00 93.75 98 LYS A C 1
ATOM 800 O O . LYS A 1 98 ? 10.290 -9.412 -13.113 1.00 93.75 98 LYS A O 1
ATOM 805 N N . ARG A 1 99 ? 8.128 -8.826 -13.275 1.00 95.75 99 ARG A N 1
ATOM 806 C CA . ARG A 1 99 ? 7.974 -9.251 -14.677 1.00 95.75 99 ARG A CA 1
ATOM 807 C C . ARG A 1 99 ? 8.820 -8.400 -15.618 1.00 95.75 99 ARG A C 1
ATOM 809 O O . ARG A 1 99 ? 9.429 -8.960 -16.527 1.00 95.75 99 ARG A O 1
ATOM 816 N N . PHE A 1 100 ? 8.865 -7.084 -15.410 1.00 93.69 100 PHE A N 1
ATOM 817 C CA . PHE A 1 100 ? 9.711 -6.180 -16.186 1.00 93.69 100 PHE A CA 1
ATOM 818 C C . PHE A 1 100 ? 11.193 -6.548 -16.044 1.00 93.69 100 PHE A C 1
ATOM 820 O O . PHE A 1 100 ? 11.849 -6.791 -17.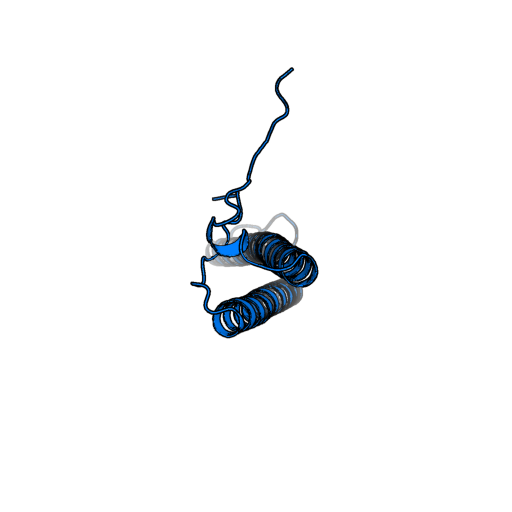056 1.00 93.69 100 PHE A O 1
ATOM 827 N N . MET A 1 101 ? 11.684 -6.696 -14.809 1.00 92.38 101 MET A N 1
ATOM 828 C CA . MET A 1 101 ? 13.081 -7.055 -14.533 1.00 92.38 101 MET A CA 1
ATOM 829 C C . MET A 1 101 ? 13.446 -8.396 -15.177 1.00 92.38 101 MET A C 1
ATOM 831 O O . MET A 1 101 ? 14.391 -8.473 -15.961 1.00 92.38 101 MET A O 1
ATOM 835 N N . LYS A 1 102 ? 12.608 -9.426 -14.985 1.00 93.56 102 LYS A N 1
ATOM 836 C CA . LYS A 1 102 ? 12.810 -10.752 -15.591 1.00 93.56 102 LYS A CA 1
ATOM 837 C C . LYS A 1 102 ? 12.875 -10.703 -17.122 1.00 93.56 102 LYS A C 1
ATOM 839 O O . LYS A 1 102 ? 13.709 -11.378 -17.714 1.00 93.56 102 LYS A O 1
ATOM 844 N N . ARG A 1 103 ? 12.012 -9.915 -17.777 1.00 93.12 103 ARG A N 1
ATOM 845 C CA . ARG A 1 103 ? 12.008 -9.768 -19.249 1.00 93.12 103 ARG A CA 1
ATOM 846 C C . ARG A 1 103 ? 13.268 -9.097 -19.787 1.00 93.12 103 ARG A C 1
ATOM 848 O O . ARG A 1 103 ? 13.606 -9.308 -20.946 1.00 93.12 103 ARG A O 1
ATOM 855 N N . ARG A 1 104 ? 13.927 -8.277 -18.971 1.00 90.56 104 ARG A N 1
ATOM 856 C CA . ARG A 1 104 ? 15.150 -7.554 -19.328 1.00 90.56 104 ARG A CA 1
ATOM 857 C C . ARG A 1 104 ? 16.425 -8.240 -18.831 1.00 90.56 104 ARG A C 1
ATOM 859 O O . ARG A 1 104 ? 17.500 -7.696 -19.032 1.00 90.56 104 ARG A O 1
ATOM 866 N N . GLY A 1 105 ? 16.310 -9.427 -18.227 1.00 90.31 105 GLY A N 1
ATOM 867 C CA . GLY A 1 105 ? 17.452 -10.152 -17.663 1.00 90.31 105 GLY A CA 1
ATOM 868 C C . GLY A 1 105 ? 18.062 -9.463 -16.440 1.00 90.31 105 GLY A C 1
ATOM 869 O O . GLY A 1 105 ? 19.228 -9.687 -16.143 1.00 90.31 105 GLY A O 1
ATOM 870 N N . LEU A 1 106 ? 17.289 -8.614 -15.760 1.00 90.38 106 LEU A N 1
ATOM 871 C CA . LEU A 1 106 ? 17.727 -7.850 -14.597 1.00 90.38 106 LEU A CA 1
ATOM 872 C C . LEU A 1 106 ? 17.279 -8.528 -13.301 1.00 90.38 106 LEU A C 1
ATOM 874 O O . LEU A 1 106 ? 16.243 -9.202 -13.252 1.00 90.38 106 LEU A O 1
ATOM 878 N N . GLU A 1 107 ? 18.031 -8.297 -12.232 1.00 89.12 107 GLU A N 1
ATOM 879 C CA . GLU A 1 107 ? 17.705 -8.786 -10.901 1.00 89.12 107 GLU A CA 1
ATOM 880 C C . GLU A 1 107 ? 16.715 -7.847 -10.213 1.00 89.12 107 GLU A C 1
ATOM 882 O O . GLU A 1 107 ? 16.880 -6.629 -10.185 1.00 89.12 107 GLU A O 1
ATOM 887 N N . PHE A 1 108 ? 15.658 -8.414 -9.639 1.00 88.50 108 PHE A N 1
ATOM 888 C CA . PHE A 1 108 ? 14.679 -7.621 -8.914 1.00 88.50 108 PHE A CA 1
ATOM 889 C C . PHE A 1 108 ? 15.259 -7.100 -7.596 1.00 88.50 108 PHE A C 1
ATOM 891 O O . PHE A 1 108 ? 15.544 -7.885 -6.695 1.00 88.50 108 PHE A O 1
ATOM 898 N N . GLN A 1 109 ? 15.324 -5.778 -7.465 1.00 86.25 109 GLN A N 1
ATOM 899 C CA . GLN A 1 109 ? 15.609 -5.091 -6.211 1.00 86.25 109 GLN A CA 1
ATOM 900 C C . GLN A 1 109 ? 14.341 -4.363 -5.767 1.00 86.25 109 GLN A C 1
ATOM 902 O O . GLN A 1 109 ? 13.759 -3.581 -6.524 1.00 86.25 109 GLN A O 1
ATOM 907 N N . GLU A 1 110 ? 13.872 -4.678 -4.561 1.00 85.94 110 GLU A N 1
ATOM 908 C CA . GLU A 1 110 ? 12.726 -3.988 -3.979 1.00 85.94 110 GLU A CA 1
ATOM 909 C C . GLU A 1 110 ? 13.135 -2.536 -3.698 1.00 85.94 110 GLU A C 1
ATOM 911 O O . GLU A 1 110 ? 14.132 -2.331 -3.013 1.00 85.94 110 GLU A O 1
ATOM 916 N N . PRO A 1 111 ? 12.407 -1.532 -4.213 1.00 83.06 111 PRO A N 1
ATOM 917 C CA . PRO A 1 111 ? 12.734 -0.152 -3.922 1.00 83.06 111 PRO A CA 1
ATOM 918 C C . PRO A 1 111 ? 12.326 0.173 -2.491 1.00 83.06 111 PRO A C 1
ATOM 920 O O . PRO A 1 111 ? 11.199 -0.133 -2.062 1.00 83.06 111 PRO A O 1
ATOM 923 N N . ASP A 1 112 ? 13.231 0.825 -1.777 1.00 75.81 112 ASP A N 1
ATOM 924 C CA . ASP A 1 112 ? 12.946 1.360 -0.460 1.00 75.81 112 ASP A CA 1
ATOM 925 C C . ASP A 1 112 ? 11.836 2.404 -0.552 1.00 75.81 112 ASP A C 1
ATOM 927 O O . ASP A 1 112 ? 11.556 3.016 -1.586 1.00 75.81 112 ASP A O 1
ATOM 931 N N . SER A 1 113 ? 11.086 2.513 0.527 1.00 65.88 113 SER A N 1
ATOM 932 C CA . SER A 1 113 ? 10.154 3.610 0.723 1.00 65.88 113 SER A CA 1
ATOM 933 C C . SER A 1 113 ? 10.753 4.334 1.904 1.00 65.88 113 SER A C 1
ATOM 935 O O . SER A 1 113 ? 10.722 3.742 2.971 1.00 65.88 113 SER A O 1
ATOM 937 N N . ASP A 1 114 ? 11.390 5.490 1.672 1.00 58.34 114 ASP A N 1
ATOM 938 C CA . ASP A 1 114 ? 12.257 6.253 2.601 1.00 58.34 114 ASP A CA 1
ATOM 939 C C . ASP A 1 114 ? 11.564 6.711 3.899 1.00 58.34 114 ASP A C 1
ATOM 941 O O . ASP A 1 114 ? 11.547 7.881 4.270 1.00 58.34 114 ASP A O 1
ATOM 945 N N . SER A 1 115 ? 10.897 5.813 4.597 1.00 48.66 115 SER A N 1
ATOM 946 C CA . SER A 1 115 ? 10.177 6.069 5.829 1.00 48.66 115 SER A CA 1
ATOM 947 C C . SER A 1 115 ? 10.045 4.727 6.535 1.00 48.66 115 SER A C 1
ATOM 949 O O . SER A 1 115 ? 8.972 4.115 6.504 1.00 48.66 115 SER A O 1
ATOM 951 N N . ASP A 1 116 ? 11.153 4.250 7.103 1.00 40.06 116 ASP A N 1
ATOM 952 C CA . ASP A 1 116 ? 11.083 3.417 8.306 1.00 40.06 116 ASP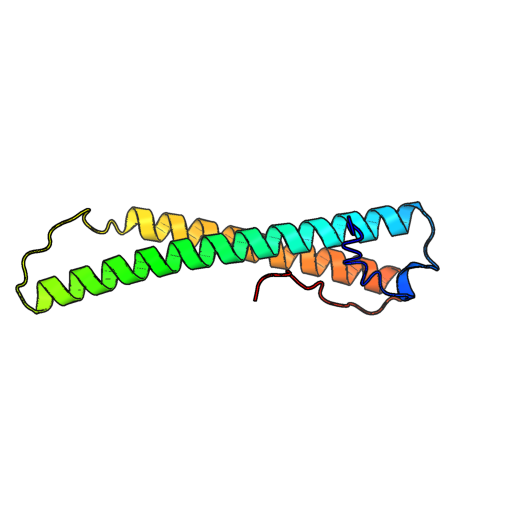 A CA 1
ATOM 953 C C . ASP A 1 116 ? 10.651 4.316 9.468 1.00 40.06 116 ASP A C 1
ATOM 955 O O . ASP A 1 116 ? 11.355 5.315 9.742 1.00 40.06 116 ASP A O 1
#

Sequence (116 aa):
MIHDESGNTVSNQVTGLNERDQRTFDRIRQRLVASKKIAKEKREEYWDYEAIGLEQQSALERGEEISGSTYDPNVEKKLKEEYVAARIKVSSIRQDFKRFMKRRGLEFQEPDSDSD

Secondary structure (DSSP, 8-state):
-----------GGGTTS-HHHHHHHHHHHHHHHHHHHHHHHHHHHHHHHHHHHHHHHHHHHHTPPP-SSPP-HHHHHHHHHHHHHHHHHHHHHHHHHHHHHHHTTPPP-PPP-S--

Solvent-accessible surface area (backbone atoms only — not comparable to full-atom values): 6845 Å² total; per-residue (Å²): 140,84,87,77,86,74,83,66,82,66,57,80,79,52,75,81,49,56,73,71,54,42,56,50,50,53,52,48,52,52,52,35,32,55,32,47,52,53,25,48,53,32,43,49,56,32,51,57,51,51,50,51,41,53,50,52,52,53,33,54,76,70,72,47,85,87,82,77,86,77,76,50,74,68,58,51,52,50,34,47,51,52,22,50,52,31,47,49,51,30,53,52,45,50,50,53,44,46,52,52,26,56,75,70,76,43,82,77,71,84,76,76,54,102,70,130

InterPro domains:
  IPR051574 Zinc finger E-box-binding homeobox [PTHR24391] (2-116)

Foldseek 3Di:
DDPPPCPPPVPPQCVPDDPVLNVVLVVLLVQLLVLVVQLVVLVCVLVVLVVVQVVVVVCVVVVHDDDDDDRDPVVSVVSVVSSVVSVVSSVVSLVVNVVSCVVSVHDDDRDDNPDD